Protein AF-A0A521Y495-F1 (afdb_monomer_lite)

Radius of gyration: 19.03 Å; chains: 1; bounding box: 45×28×55 Å

Foldseek 3Di:
DVVVVVVVVVVVVVLVVQQVPDDPVCSVVSVVVVVCCVVVVVVVVVVVLVVVCVPPNDVCSVPVVVVVVVVVVVVCCVPPPQNVCCVPPVDGPPPDDPPPPPPDD

Secondary structure (DSSP, 8-state):
-HHHHHHHHHHHHHHHHHHHSS-TTTHHHHHHHHHHHHHHHHHHHHHHHHHHHHHH-HHHHHHHHHHHHHHHHHHHHHH-HHHHHHHHHS--TT-----------

pLDDT: mean 84.23, std 14.25, range [42.56, 96.94]

Sequence (105 aa):
VVAGGAQASYMALSATFVQDMTPDTLRGRVMSLYVMLAAGHMAFVNLGMGALADVVGVRILLVVPGLLWTAVFLAGAFALGDLRELLRSGTFRTAAPAAAVPAQA

Structure (mmCIF, N/CA/C/O backbone):
data_AF-A0A521Y495-F1
#
_entry.id   AF-A0A521Y495-F1
#
loop_
_atom_site.group_PDB
_atom_site.id
_atom_site.type_symbol
_atom_site.label_atom_id
_atom_site.label_alt_id
_atom_site.label_comp_id
_atom_site.label_asym_id
_atom_site.label_entity_id
_atom_site.label_seq_id
_atom_site.pdbx_PDB_ins_code
_atom_site.Cartn_x
_atom_site.Cartn_y
_atom_site.Cartn_z
_atom_site.occupancy
_atom_site.B_iso_or_equiv
_atom_site.auth_seq_id
_atom_site.auth_comp_id
_atom_site.auth_asym_id
_atom_site.auth_atom_id
_atom_site.pdbx_PDB_model_num
ATOM 1 N N . VAL A 1 1 ? 5.376 13.697 -0.665 1.00 82.94 1 VAL A N 1
ATOM 2 C CA . VAL A 1 1 ? 4.297 13.955 0.322 1.00 82.94 1 VAL A CA 1
ATOM 3 C C . VAL A 1 1 ? 3.108 13.025 0.116 1.00 82.94 1 VAL A C 1
ATOM 5 O O . VAL A 1 1 ? 2.875 12.218 0.998 1.00 82.94 1 VAL A O 1
ATOM 8 N N . VAL A 1 2 ? 2.425 13.045 -1.039 1.00 87.62 2 VAL A N 1
ATOM 9 C CA . VAL A 1 2 ? 1.235 12.195 -1.296 1.00 87.62 2 VAL A CA 1
ATOM 10 C C . VAL A 1 2 ? 1.507 10.698 -1.097 1.00 87.62 2 VAL A C 1
ATOM 12 O O . VAL A 1 2 ? 0.800 10.051 -0.333 1.00 87.62 2 VAL A O 1
ATOM 15 N N . ALA A 1 3 ? 2.573 10.168 -1.708 1.00 85.69 3 ALA A N 1
ATOM 16 C CA . ALA A 1 3 ? 2.942 8.758 -1.561 1.00 85.69 3 ALA A CA 1
ATOM 17 C C . ALA A 1 3 ? 3.234 8.371 -0.098 1.00 85.69 3 ALA A C 1
ATOM 19 O O . ALA A 1 3 ? 2.748 7.352 0.376 1.00 85.69 3 ALA A O 1
ATOM 20 N N . GLY A 1 4 ? 3.974 9.213 0.632 1.00 89.75 4 GLY A N 1
ATOM 21 C CA . GLY A 1 4 ? 4.297 8.969 2.040 1.00 89.75 4 GLY A CA 1
ATOM 22 C C . GLY A 1 4 ? 3.075 9.046 2.957 1.00 89.75 4 GLY A C 1
ATOM 23 O O . GLY A 1 4 ? 2.905 8.185 3.809 1.00 89.75 4 GLY A O 1
ATOM 24 N N . GLY A 1 5 ? 2.192 10.028 2.747 1.00 93.06 5 GLY A N 1
ATOM 25 C CA . GLY A 1 5 ? 0.952 10.156 3.515 1.00 93.06 5 GLY A CA 1
ATOM 26 C C . GLY A 1 5 ? 0.036 8.949 3.326 1.00 93.06 5 GLY A C 1
ATOM 27 O O . GLY A 1 5 ? -0.380 8.338 4.304 1.00 93.06 5 GLY A O 1
ATOM 28 N N . ALA A 1 6 ? -0.197 8.544 2.074 1.00 89.25 6 ALA A N 1
ATOM 29 C CA . ALA A 1 6 ? -1.005 7.366 1.768 1.00 89.25 6 ALA A CA 1
ATOM 30 C C . ALA A 1 6 ? -0.411 6.082 2.372 1.00 89.25 6 ALA A C 1
ATOM 32 O O . ALA A 1 6 ? -1.133 5.271 2.950 1.00 89.25 6 ALA A O 1
ATOM 33 N N . GLN A 1 7 ? 0.909 5.915 2.276 1.00 91.38 7 GLN A N 1
ATOM 34 C CA . GLN A 1 7 ? 1.606 4.738 2.789 1.00 91.38 7 GLN A CA 1
ATOM 35 C C . GLN A 1 7 ? 1.577 4.675 4.324 1.00 91.38 7 GLN A C 1
ATOM 37 O O . GLN A 1 7 ? 1.304 3.611 4.880 1.00 91.38 7 GLN A O 1
ATOM 42 N N . ALA A 1 8 ? 1.758 5.808 5.008 1.00 94.12 8 ALA A N 1
ATOM 43 C CA . ALA A 1 8 ? 1.650 5.897 6.462 1.00 94.12 8 ALA A CA 1
ATOM 44 C C . ALA A 1 8 ? 0.227 5.591 6.953 1.00 94.12 8 ALA A C 1
ATOM 46 O O . ALA A 1 8 ? 0.054 4.800 7.881 1.00 94.12 8 ALA A O 1
ATOM 47 N N . SER A 1 9 ? -0.798 6.155 6.303 1.00 93.50 9 SER A N 1
ATOM 48 C CA . SER A 1 9 ? -2.199 5.860 6.622 1.00 93.50 9 SER A CA 1
ATOM 49 C C . SER A 1 9 ? -2.525 4.382 6.424 1.00 93.50 9 SER A C 1
ATOM 51 O O . SER A 1 9 ? -3.134 3.774 7.301 1.00 93.50 9 SER A O 1
ATOM 53 N N . TYR A 1 10 ? -2.079 3.783 5.316 1.00 91.44 10 TYR A N 1
ATOM 54 C CA . TYR A 1 10 ? -2.257 2.354 5.061 1.00 91.44 10 TYR A CA 1
ATOM 55 C C . TYR A 1 10 ? -1.606 1.494 6.148 1.00 91.44 10 TYR A C 1
ATOM 57 O O . TYR A 1 10 ? -2.248 0.581 6.667 1.00 91.44 10 TYR A O 1
ATOM 65 N N . MET A 1 11 ? -0.359 1.795 6.525 1.00 94.38 11 MET A N 1
ATOM 66 C CA . MET A 1 11 ? 0.335 1.059 7.585 1.00 94.38 11 MET A CA 1
ATOM 67 C C . MET A 1 11 ? -0.411 1.130 8.916 1.00 94.38 11 MET A C 1
ATOM 69 O O . MET A 1 11 ? -0.617 0.093 9.547 1.00 94.38 11 MET A O 1
ATOM 73 N N . ALA A 1 12 ? -0.810 2.334 9.333 1.00 95.06 12 ALA A N 1
ATOM 74 C CA . ALA A 1 12 ? -1.492 2.549 10.603 1.00 95.06 12 ALA A CA 1
ATOM 75 C C . ALA A 1 12 ? -2.844 1.826 10.638 1.00 95.06 12 ALA A C 1
ATOM 77 O O . ALA A 1 12 ? -3.080 1.018 11.530 1.00 95.06 12 ALA A O 1
ATOM 78 N N . LEU A 1 13 ? -3.689 2.044 9.624 1.00 94.50 13 LEU A N 1
ATOM 79 C CA . LEU A 1 13 ? -5.012 1.422 9.542 1.00 94.50 13 LEU A CA 1
ATOM 80 C C . LEU A 1 13 ? -4.927 -0.104 9.503 1.00 94.50 13 LEU A C 1
ATOM 82 O O . LEU A 1 13 ? -5.662 -0.770 10.224 1.00 94.50 13 LEU A O 1
ATOM 86 N N . SER A 1 14 ? -4.007 -0.661 8.712 1.00 93.50 14 SER A N 1
ATOM 87 C CA . SER A 1 14 ? -3.847 -2.116 8.600 1.00 93.50 14 SE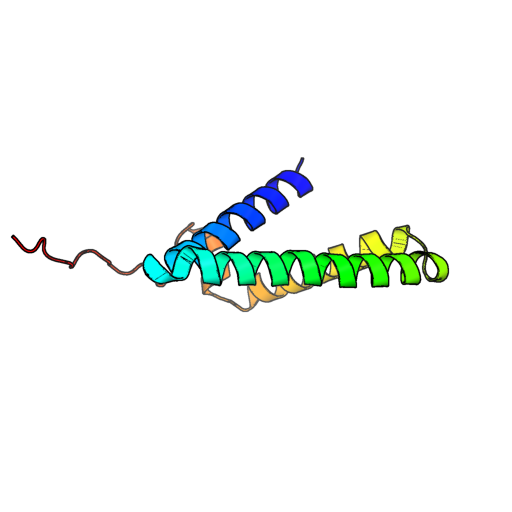R A CA 1
ATOM 88 C C . SER A 1 14 ? -3.419 -2.738 9.928 1.00 93.50 14 SER A C 1
ATOM 90 O O . SER A 1 14 ? -3.983 -3.744 10.351 1.00 93.50 14 SER A O 1
ATOM 92 N N . ALA A 1 15 ? -2.456 -2.122 10.620 1.00 94.06 15 ALA A N 1
ATOM 93 C CA . ALA A 1 15 ? -2.002 -2.609 11.917 1.00 94.06 15 ALA A CA 1
ATOM 94 C C . ALA A 1 15 ? -3.104 -2.507 12.981 1.00 94.06 15 ALA A C 1
ATOM 96 O O . ALA A 1 15 ? -3.327 -3.471 13.711 1.00 94.06 15 ALA A O 1
ATOM 97 N N . THR A 1 16 ? -3.818 -1.380 13.052 1.00 95.00 16 THR A N 1
ATOM 98 C CA . THR A 1 16 ? -4.920 -1.192 14.007 1.00 95.00 16 THR A CA 1
ATOM 99 C C . THR A 1 16 ? -6.060 -2.168 13.745 1.00 95.00 16 THR A C 1
ATOM 101 O O . THR A 1 16 ? -6.552 -2.776 14.685 1.00 95.00 16 THR A O 1
ATOM 104 N N . PHE A 1 17 ? -6.432 -2.389 12.485 1.00 94.81 17 PHE A N 1
ATOM 105 C CA . PHE A 1 17 ? -7.483 -3.339 12.123 1.00 94.81 17 PHE A CA 1
ATOM 106 C C . PHE A 1 17 ? -7.151 -4.770 12.564 1.00 94.81 17 PHE A C 1
ATOM 108 O O . PHE A 1 17 ? -7.978 -5.447 13.169 1.00 94.81 17 PHE A O 1
ATOM 115 N N . VAL A 1 18 ? -5.915 -5.220 12.328 1.00 94.94 18 VAL A N 1
ATOM 116 C CA . VAL A 1 18 ? -5.463 -6.543 12.787 1.00 94.94 18 VAL A CA 1
ATOM 117 C C . VAL A 1 18 ? -5.473 -6.628 14.315 1.00 94.94 18 VAL A C 1
ATOM 119 O O . VAL A 1 18 ? -5.880 -7.648 14.869 1.00 94.94 18 VAL A O 1
ATOM 122 N N . GLN A 1 19 ? -5.046 -5.571 15.008 1.00 94.81 19 GLN A N 1
ATOM 123 C CA . GLN A 1 19 ? -5.044 -5.528 16.473 1.00 94.81 19 GLN A CA 1
ATOM 124 C C . GLN A 1 19 ? -6.452 -5.550 17.071 1.00 94.81 19 GLN A C 1
ATOM 126 O O . GLN A 1 19 ? -6.637 -6.199 18.098 1.00 94.81 19 GLN A O 1
ATOM 131 N N . ASP A 1 20 ? -7.404 -4.870 16.434 1.00 95.81 20 ASP A N 1
ATOM 132 C CA . ASP A 1 20 ? -8.802 -4.768 16.862 1.00 95.81 20 ASP A CA 1
ATOM 133 C C . ASP A 1 20 ? -9.545 -6.101 16.697 1.00 95.81 20 ASP A C 1
ATOM 135 O O . ASP A 1 20 ? -10.268 -6.545 17.583 1.00 95.81 20 ASP A O 1
ATOM 139 N N . MET A 1 21 ? -9.275 -6.821 15.604 1.00 94.06 21 MET A N 1
ATOM 140 C CA . MET A 1 21 ? -9.845 -8.152 15.364 1.00 94.06 21 MET A CA 1
ATOM 141 C C . MET A 1 21 ? -9.199 -9.272 16.191 1.00 94.06 21 MET A C 1
ATOM 143 O O . MET A 1 21 ? -9.677 -10.409 16.164 1.00 94.06 21 MET A O 1
ATOM 147 N N . THR A 1 22 ? -8.104 -8.993 16.904 1.00 94.81 22 THR A N 1
ATOM 148 C CA . THR A 1 22 ? -7.342 -10.018 17.622 1.00 94.81 22 THR A CA 1
ATOM 149 C C . THR A 1 22 ? -7.583 -9.962 19.135 1.00 94.81 22 THR A C 1
ATOM 151 O O . THR A 1 22 ? -7.332 -8.925 19.752 1.00 94.81 22 THR A O 1
ATOM 154 N N . PRO A 1 23 ? -7.931 -11.094 19.779 1.00 92.25 23 PRO A N 1
ATOM 155 C CA . PRO A 1 23 ? -8.012 -11.188 21.235 1.00 92.25 23 PRO A CA 1
ATOM 156 C C . PRO A 1 23 ? -6.694 -10.827 21.934 1.00 92.25 23 PRO A C 1
ATOM 158 O O . PRO A 1 23 ? -5.614 -11.237 21.500 1.00 92.25 23 PRO A O 1
ATOM 161 N N . ASP A 1 24 ? -6.778 -10.139 23.073 1.00 91.12 24 ASP A N 1
ATOM 162 C CA . ASP A 1 24 ? -5.633 -9.632 23.844 1.00 91.12 24 ASP A CA 1
ATOM 163 C C . ASP A 1 24 ? -4.537 -10.668 24.115 1.00 91.12 24 ASP A C 1
ATOM 165 O O . ASP A 1 24 ? -3.349 -10.372 23.978 1.00 91.12 24 ASP A O 1
ATOM 169 N N . THR A 1 25 ? -4.924 -11.905 24.428 1.00 94.44 25 THR A N 1
ATOM 170 C CA . THR A 1 25 ? -4.001 -13.012 24.733 1.00 94.44 25 THR A CA 1
ATOM 171 C C . THR A 1 25 ? -3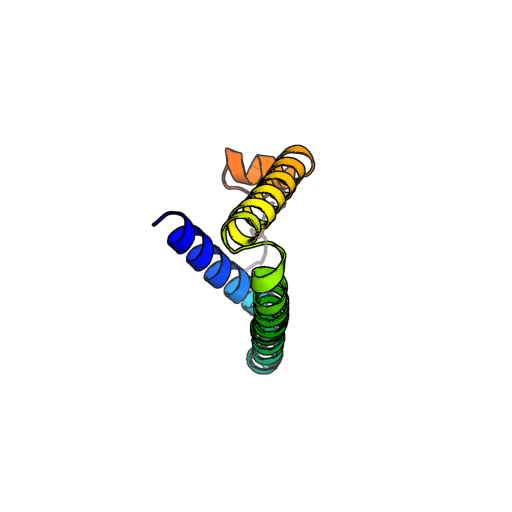.190 -13.483 23.526 1.00 94.44 25 THR A C 1
ATOM 173 O O . THR A 1 25 ? -2.114 -14.061 23.688 1.00 94.44 25 THR A O 1
ATOM 176 N N . LEU A 1 26 ? -3.678 -13.239 22.307 1.00 95.38 26 LEU A N 1
ATOM 177 C CA . LEU A 1 26 ? -3.050 -13.670 21.056 1.00 95.38 26 LEU A CA 1
ATOM 178 C C . LEU A 1 26 ? -2.440 -12.511 20.265 1.00 95.38 26 LEU A C 1
ATOM 180 O O . LEU A 1 26 ? -1.703 -12.767 19.309 1.00 95.38 26 LEU A O 1
ATOM 184 N N . ARG A 1 27 ? -2.679 -11.257 20.672 1.00 92.06 27 ARG A N 1
ATOM 185 C CA . ARG A 1 27 ? -2.271 -10.045 19.944 1.00 92.06 27 ARG A CA 1
ATOM 186 C C . ARG A 1 27 ? -0.800 -10.061 19.540 1.00 92.06 27 ARG A C 1
ATOM 188 O O . ARG A 1 27 ? -0.490 -9.823 18.379 1.00 92.06 27 ARG A O 1
ATOM 195 N N . GLY A 1 28 ? 0.104 -10.423 20.453 1.00 95.00 28 GLY A N 1
ATOM 196 C CA . GLY A 1 28 ? 1.540 -10.506 20.152 1.00 95.00 28 GLY A CA 1
ATOM 197 C C . GLY A 1 28 ? 1.892 -11.566 19.099 1.00 95.00 28 GLY A C 1
ATOM 198 O O . GLY A 1 28 ? 2.705 -11.315 18.212 1.00 95.00 28 GLY A O 1
ATOM 199 N N . ARG A 1 29 ? 1.241 -12.737 19.146 1.00 96.88 29 ARG A N 1
ATOM 200 C CA . ARG A 1 29 ? 1.481 -13.842 18.200 1.00 96.88 29 ARG A CA 1
ATOM 201 C C . ARG A 1 29 ? 0.936 -13.514 16.812 1.00 96.88 29 ARG A C 1
ATOM 203 O O . ARG A 1 29 ? 1.630 -13.720 15.822 1.00 96.88 29 ARG A O 1
ATOM 210 N N . VAL A 1 30 ? -0.276 -12.966 16.741 1.00 96.94 30 VAL A N 1
ATOM 211 C CA . VAL A 1 30 ? -0.897 -12.570 15.468 1.00 96.94 30 VAL A CA 1
ATOM 212 C C . VAL A 1 30 ? -0.150 -11.396 14.844 1.00 96.94 30 VAL A C 1
ATOM 214 O O . VAL A 1 30 ? 0.147 -11.437 13.654 1.00 96.94 30 VAL A O 1
ATOM 217 N N . MET A 1 31 ? 0.250 -10.397 15.637 1.00 96.88 31 MET A N 1
ATOM 218 C CA . MET A 1 31 ? 1.049 -9.278 15.129 1.00 96.88 31 MET A CA 1
ATOM 219 C C . MET A 1 31 ? 2.428 -9.720 14.634 1.00 96.88 31 MET A C 1
ATOM 221 O O . MET A 1 31 ? 2.907 -9.193 13.633 1.00 96.88 31 MET A O 1
ATOM 225 N N . SER A 1 32 ? 3.053 -10.713 15.274 1.00 95.56 32 SER A N 1
ATOM 226 C CA . SER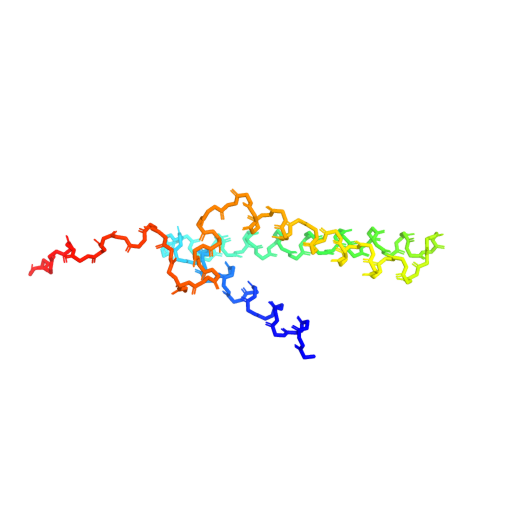 A 1 32 ? 4.305 -11.300 14.781 1.00 95.56 32 SER A CA 1
ATOM 227 C C . SER A 1 32 ? 4.124 -11.953 13.408 1.00 95.56 32 SER A C 1
ATOM 229 O O . SER A 1 32 ? 4.914 -11.684 12.505 1.00 95.56 32 SER A O 1
ATOM 231 N N . LEU A 1 33 ? 3.054 -12.733 13.211 1.00 96.00 33 LEU A N 1
ATOM 232 C CA . LEU A 1 33 ? 2.733 -13.318 11.905 1.00 96.00 33 LEU A CA 1
ATOM 233 C C . LEU A 1 33 ? 2.401 -12.248 10.860 1.00 96.00 33 LEU A C 1
ATOM 235 O O . LEU A 1 33 ? 2.865 -12.348 9.728 1.00 96.00 33 LEU A O 1
ATOM 239 N N . TYR A 1 34 ? 1.654 -11.211 11.240 1.00 94.94 34 TYR A N 1
ATOM 240 C CA . TYR A 1 34 ? 1.345 -10.074 10.373 1.00 94.94 34 TYR A CA 1
ATOM 241 C C . TYR A 1 34 ? 2.621 -9.385 9.876 1.00 94.94 34 TYR A C 1
ATOM 243 O O . TYR A 1 34 ? 2.794 -9.210 8.670 1.00 94.94 34 TYR A O 1
ATOM 251 N N . VAL A 1 35 ? 3.550 -9.052 10.779 1.00 93.94 35 VAL A N 1
ATOM 252 C CA . VAL A 1 35 ? 4.824 -8.417 10.409 1.00 93.94 35 VAL A CA 1
ATOM 253 C C . VAL A 1 35 ? 5.697 -9.368 9.596 1.00 93.94 35 VAL A C 1
ATOM 255 O O . VAL A 1 35 ? 6.280 -8.938 8.605 1.00 93.94 35 VAL A O 1
ATOM 258 N N . MET A 1 36 ? 5.765 -10.651 9.960 1.00 96.06 36 MET A N 1
ATOM 259 C CA . MET A 1 36 ? 6.517 -11.657 9.203 1.00 96.06 36 MET A CA 1
ATOM 260 C C . MET A 1 36 ? 6.007 -11.760 7.765 1.00 96.06 36 MET A C 1
ATOM 262 O O . MET A 1 36 ? 6.805 -11.767 6.831 1.00 96.06 36 MET A O 1
ATOM 266 N N . LEU A 1 37 ? 4.688 -11.800 7.577 1.00 94.50 37 LEU A N 1
ATOM 267 C CA . LEU A 1 37 ? 4.085 -11.888 6.254 1.00 94.50 37 LEU A CA 1
ATOM 268 C C . LEU A 1 37 ? 4.290 -10.590 5.467 1.00 94.50 37 LEU A C 1
ATOM 270 O O . LEU A 1 37 ? 4.665 -10.649 4.300 1.00 94.50 37 LEU A O 1
ATOM 274 N N . ALA A 1 38 ? 4.114 -9.428 6.101 1.00 92.06 38 ALA A N 1
ATOM 275 C CA . ALA A 1 38 ? 4.319 -8.129 5.467 1.00 92.06 38 ALA A CA 1
ATOM 276 C C . ALA A 1 38 ? 5.781 -7.918 5.036 1.00 92.06 38 ALA A C 1
ATOM 278 O O . ALA A 1 38 ? 6.042 -7.601 3.876 1.00 92.06 38 ALA A O 1
ATOM 279 N N . ALA A 1 39 ? 6.737 -8.132 5.943 1.00 91.38 39 ALA A N 1
ATOM 280 C CA . ALA A 1 39 ? 8.163 -7.977 5.666 1.00 91.38 39 ALA A CA 1
ATOM 281 C C . ALA A 1 39 ? 8.680 -9.055 4.705 1.00 91.38 39 ALA A C 1
ATOM 283 O O . ALA A 1 39 ? 9.439 -8.749 3.786 1.00 91.38 39 ALA A O 1
ATOM 284 N N . GLY A 1 40 ? 8.233 -10.303 4.875 1.00 92.44 40 GLY A N 1
ATOM 285 C CA . GLY A 1 40 ? 8.577 -11.411 3.988 1.00 92.44 40 GLY A CA 1
ATOM 286 C C . GLY A 1 40 ? 8.107 -11.149 2.563 1.00 92.44 40 GLY A C 1
ATOM 287 O O . GLY A 1 40 ? 8.909 -11.189 1.633 1.00 92.44 40 GLY A O 1
ATOM 288 N N . HIS A 1 41 ? 6.835 -10.784 2.391 1.00 94.12 41 HIS A N 1
ATOM 289 C CA . HIS A 1 41 ? 6.281 -10.382 1.099 1.00 94.12 41 HIS A CA 1
ATOM 290 C C . HIS A 1 41 ? 7.090 -9.246 0.457 1.00 94.12 41 HIS A C 1
ATOM 292 O O . HIS A 1 41 ? 7.473 -9.362 -0.708 1.00 94.12 41 HIS A O 1
ATOM 298 N N . MET A 1 42 ? 7.409 -8.186 1.209 1.00 92.44 42 MET A N 1
ATOM 299 C CA . MET A 1 42 ? 8.232 -7.089 0.690 1.00 92.44 42 MET A CA 1
ATOM 300 C C . MET A 1 42 ? 9.605 -7.568 0.215 1.00 92.44 42 MET A C 1
ATOM 302 O O . MET A 1 42 ? 10.049 -7.141 -0.846 1.00 92.44 42 MET A O 1
ATOM 306 N N . ALA A 1 43 ? 10.272 -8.457 0.956 1.00 93.81 43 ALA A N 1
ATOM 307 C CA . ALA A 1 43 ? 11.576 -8.988 0.564 1.00 93.81 43 ALA A CA 1
ATOM 308 C C . ALA A 1 43 ? 11.506 -9.754 -0.767 1.00 93.81 43 ALA A C 1
ATOM 310 O O . ALA A 1 43 ? 12.311 -9.497 -1.663 1.00 93.81 43 ALA A O 1
ATOM 311 N N . PHE A 1 44 ? 10.514 -10.636 -0.931 1.00 94.94 44 PHE A N 1
ATOM 312 C CA . PHE A 1 44 ? 10.317 -11.381 -2.178 1.00 94.94 44 PHE A CA 1
ATOM 313 C C . PHE A 1 44 ? 10.016 -10.461 -3.364 1.00 94.94 44 PHE A C 1
ATOM 315 O O . PHE A 1 44 ? 10.609 -10.622 -4.431 1.00 94.94 44 PHE A O 1
ATOM 322 N N . VAL A 1 45 ? 9.133 -9.475 -3.183 1.00 92.31 45 VAL A N 1
ATOM 323 C CA . VAL A 1 45 ? 8.783 -8.532 -4.255 1.00 92.31 45 VAL A CA 1
ATOM 324 C C . VAL A 1 45 ? 9.960 -7.635 -4.601 1.00 92.31 45 VAL A C 1
ATOM 326 O O . VAL A 1 45 ? 10.245 -7.461 -5.780 1.00 92.31 45 VAL A O 1
ATOM 329 N N . ASN A 1 46 ? 10.689 -7.113 -3.614 1.00 91.19 46 ASN A N 1
ATOM 330 C CA . ASN A 1 46 ? 11.871 -6.292 -3.870 1.00 91.19 46 ASN A CA 1
ATOM 331 C C . ASN A 1 46 ? 12.954 -7.076 -4.615 1.00 91.19 46 ASN A C 1
ATOM 333 O O . ASN A 1 46 ? 13.565 -6.531 -5.529 1.00 91.19 46 ASN A O 1
ATOM 337 N N . LEU A 1 47 ? 13.158 -8.354 -4.281 1.00 93.31 47 LEU A N 1
ATOM 338 C CA . LEU A 1 47 ? 14.090 -9.216 -5.006 1.00 93.31 47 LEU A CA 1
ATOM 339 C C . LEU A 1 47 ? 13.642 -9.446 -6.456 1.00 93.31 47 LEU A C 1
ATOM 341 O O . LEU A 1 47 ? 14.434 -9.264 -7.378 1.00 93.31 47 LEU A O 1
ATOM 345 N N . GLY A 1 48 ? 12.372 -9.803 -6.667 1.00 91.06 48 GLY A N 1
ATOM 346 C CA . GLY A 1 48 ? 11.818 -10.006 -8.008 1.00 91.06 48 GLY A CA 1
ATOM 347 C C . GLY A 1 48 ? 11.869 -8.736 -8.858 1.00 91.06 48 GLY A C 1
ATOM 348 O O . GLY A 1 48 ? 12.259 -8.783 -10.021 1.00 91.06 48 GLY A O 1
ATOM 349 N N . MET A 1 49 ? 11.548 -7.587 -8.263 1.00 88.56 49 MET A N 1
ATOM 350 C CA . MET A 1 49 ? 11.638 -6.282 -8.918 1.00 88.56 49 MET A CA 1
ATOM 351 C C . MET A 1 49 ? 13.086 -5.884 -9.199 1.00 88.56 49 MET A C 1
ATOM 353 O O . MET A 1 49 ? 13.348 -5.320 -10.254 1.00 88.56 49 MET A O 1
ATOM 357 N N . GLY A 1 50 ? 14.033 -6.217 -8.319 1.00 89.56 50 GLY A N 1
ATOM 358 C CA . GLY A 1 50 ? 15.462 -6.040 -8.575 1.00 89.56 50 GLY A CA 1
ATOM 359 C C . GLY A 1 50 ? 15.916 -6.821 -9.808 1.00 89.56 50 GLY A C 1
ATOM 360 O O . GLY A 1 50 ? 16.476 -6.236 -10.725 1.00 89.56 50 GLY A O 1
ATOM 361 N N . ALA A 1 51 ? 15.574 -8.110 -9.885 1.00 90.00 51 ALA A N 1
ATOM 362 C CA . ALA A 1 51 ? 15.894 -8.944 -11.045 1.00 90.00 51 ALA A CA 1
ATOM 363 C C . ALA A 1 51 ? 15.210 -8.462 -12.341 1.00 90.00 51 ALA A C 1
ATOM 365 O O . ALA A 1 51 ? 15.798 -8.501 -13.419 1.00 90.00 51 ALA A O 1
ATOM 366 N N . LEU A 1 52 ? 13.964 -7.986 -12.252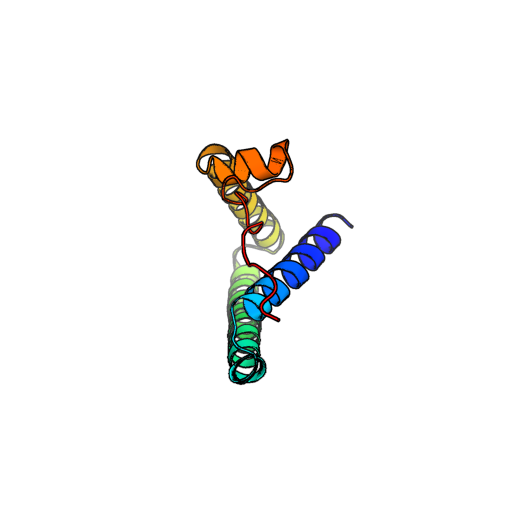 1.00 89.56 52 LEU A N 1
ATOM 367 C CA . LEU A 1 52 ? 13.222 -7.447 -13.397 1.00 89.56 52 LEU A CA 1
ATOM 368 C C . LEU A 1 52 ? 13.736 -6.075 -13.854 1.00 89.56 52 LEU A C 1
ATOM 370 O O . LEU A 1 52 ? 13.573 -5.730 -15.028 1.00 89.56 52 LEU A O 1
ATOM 374 N N . ALA A 1 53 ? 14.349 -5.292 -12.963 1.00 91.12 53 ALA A N 1
ATOM 375 C CA . ALA A 1 53 ? 14.862 -3.964 -13.283 1.00 91.12 53 ALA A CA 1
ATOM 376 C C . ALA A 1 53 ? 15.975 -4.019 -14.335 1.00 91.12 53 ALA A C 1
ATOM 378 O O . ALA A 1 53 ? 16.019 -3.142 -15.199 1.00 91.12 53 ALA A O 1
ATOM 379 N N . ASP A 1 54 ? 16.802 -5.065 -14.304 1.00 86.94 54 ASP A N 1
ATOM 380 C CA . ASP A 1 54 ? 17.910 -5.259 -15.245 1.00 86.94 54 ASP A CA 1
ATOM 381 C C . ASP A 1 54 ? 17.426 -5.566 -16.672 1.00 86.94 54 ASP A C 1
ATOM 383 O O . ASP A 1 54 ? 18.110 -5.253 -17.644 1.00 86.94 54 ASP A O 1
ATOM 387 N N . VAL A 1 55 ? 16.227 -6.142 -16.814 1.00 91.00 55 VAL A N 1
ATOM 388 C CA . VAL A 1 55 ? 15.663 -6.553 -18.113 1.00 91.00 55 VAL A CA 1
ATOM 389 C C . VAL A 1 55 ? 14.724 -5.494 -18.689 1.00 91.00 55 VAL A C 1
ATOM 391 O O . VAL A 1 55 ? 14.766 -5.199 -19.881 1.00 91.00 55 VAL A O 1
ATOM 394 N N . VAL A 1 56 ? 13.847 -4.934 -17.854 1.00 87.50 56 VAL A N 1
ATOM 395 C CA . VAL A 1 56 ? 12.734 -4.072 -18.292 1.00 87.50 56 VAL A CA 1
ATOM 396 C C . VAL A 1 56 ? 13.027 -2.588 -18.030 1.00 87.50 56 VAL A C 1
ATOM 398 O O . VAL A 1 56 ? 12.388 -1.704 -18.598 1.00 87.50 56 VAL A O 1
ATOM 401 N N . GLY A 1 57 ? 14.029 -2.283 -17.206 1.00 86.44 57 GLY A N 1
ATOM 402 C CA . GLY A 1 57 ? 14.413 -0.921 -16.859 1.00 86.44 57 GLY A CA 1
ATOM 403 C C . GLY A 1 57 ? 13.519 -0.285 -15.789 1.00 86.44 57 GLY A C 1
ATOM 404 O O . GLY A 1 57 ? 12.296 -0.441 -15.747 1.00 86.44 57 GLY A O 1
ATOM 405 N N . VAL A 1 58 ? 14.142 0.520 -14.927 1.00 86.19 58 VAL A N 1
ATOM 406 C CA . VAL A 1 58 ? 13.533 1.093 -13.709 1.00 86.19 58 VAL A CA 1
ATOM 407 C C . VAL A 1 58 ? 12.255 1.899 -13.978 1.00 86.19 58 VAL A C 1
ATOM 409 O O . VAL A 1 58 ? 11.311 1.859 -13.192 1.00 86.19 58 VAL A O 1
ATOM 412 N N . ARG A 1 59 ? 12.182 2.631 -15.098 1.00 87.06 59 ARG A N 1
ATOM 413 C CA . ARG A 1 59 ? 11.034 3.504 -15.400 1.00 87.06 59 ARG A CA 1
ATOM 414 C C . ARG A 1 59 ? 9.734 2.716 -15.578 1.00 87.06 59 ARG A C 1
ATOM 416 O O . ARG A 1 59 ? 8.692 3.159 -15.099 1.00 87.06 59 ARG A O 1
ATOM 423 N N . ILE A 1 60 ? 9.793 1.556 -16.231 1.00 87.12 60 ILE A N 1
ATOM 424 C CA . ILE A 1 60 ? 8.615 0.706 -16.449 1.00 87.12 60 ILE A CA 1
ATOM 425 C C . ILE A 1 60 ? 8.156 0.099 -15.118 1.00 87.12 60 ILE A C 1
ATOM 427 O O . ILE A 1 60 ? 6.961 0.104 -14.823 1.00 87.12 60 ILE A O 1
ATOM 431 N N . LEU A 1 61 ? 9.103 -0.316 -14.272 1.00 87.19 61 LEU A N 1
ATOM 432 C CA . LEU A 1 61 ? 8.830 -0.879 -12.948 1.00 87.19 61 LEU A CA 1
ATOM 433 C C . LEU A 1 61 ? 8.181 0.111 -11.971 1.00 87.19 61 LEU A C 1
ATOM 435 O O . LEU A 1 61 ? 7.529 -0.319 -11.027 1.00 87.19 61 LEU A O 1
ATOM 439 N N . LEU A 1 62 ? 8.327 1.419 -12.184 1.00 85.81 62 LEU A N 1
ATOM 440 C CA . LEU A 1 62 ? 7.642 2.433 -11.377 1.00 85.81 62 LEU A CA 1
ATOM 441 C C . LEU A 1 62 ? 6.239 2.748 -11.908 1.00 85.81 62 LEU A C 1
ATOM 443 O O . LEU A 1 62 ? 5.297 2.899 -11.131 1.00 85.81 62 LEU A O 1
ATOM 447 N N . VAL A 1 63 ? 6.091 2.853 -13.229 1.00 89.31 63 VAL A N 1
ATOM 448 C CA . VAL A 1 63 ? 4.834 3.290 -13.853 1.00 89.31 63 VAL A CA 1
ATOM 449 C C . VAL A 1 63 ? 3.792 2.173 -13.865 1.00 89.31 63 VAL A C 1
ATOM 451 O O . VAL A 1 63 ? 2.635 2.419 -13.524 1.00 89.31 63 VAL A O 1
ATOM 454 N N . VAL A 1 64 ? 4.181 0.946 -14.225 1.00 90.94 64 VAL A N 1
ATOM 455 C CA . VAL A 1 64 ? 3.228 -0.159 -14.421 1.00 90.94 64 VAL A CA 1
ATOM 456 C C . VAL A 1 64 ? 2.522 -0.561 -13.120 1.00 90.94 64 VAL A C 1
ATOM 458 O O . VAL A 1 64 ? 1.291 -0.577 -13.123 1.00 90.94 64 VAL A O 1
ATOM 461 N N . PRO A 1 65 ? 3.213 -0.815 -11.989 1.00 89.00 65 PRO A N 1
ATOM 462 C CA . PRO A 1 65 ? 2.534 -1.164 -10.740 1.00 89.00 65 PRO A CA 1
ATOM 463 C C . PRO A 1 65 ? 1.660 -0.025 -10.206 1.00 89.00 65 PRO A C 1
ATOM 465 O O . PRO A 1 65 ? 0.574 -0.277 -9.690 1.00 89.00 65 PRO A O 1
ATOM 468 N N . GLY A 1 66 ? 2.093 1.231 -10.374 1.00 88.06 66 GLY A N 1
ATOM 469 C CA . GLY A 1 66 ? 1.310 2.405 -9.982 1.00 88.06 66 GLY A CA 1
ATOM 470 C C . GLY A 1 66 ? 0.006 2.539 -10.774 1.00 88.06 66 GLY A C 1
ATOM 471 O O . GLY A 1 66 ? -1.059 2.771 -10.194 1.00 88.06 66 GLY A O 1
ATOM 472 N N . LEU A 1 67 ? 0.066 2.339 -12.094 1.00 93.62 67 LEU A N 1
ATOM 473 C CA . LEU A 1 67 ? -1.118 2.313 -12.956 1.00 93.62 67 LEU A CA 1
ATOM 474 C C . LEU A 1 67 ? -2.026 1.12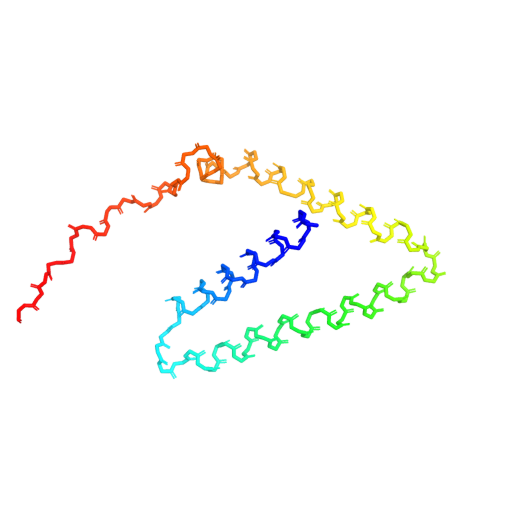8 -12.635 1.00 93.62 67 LEU A C 1
ATOM 476 O O . LEU A 1 67 ? -3.238 1.306 -12.536 1.00 93.62 67 LEU A O 1
ATOM 480 N N . LEU A 1 68 ? -1.451 -0.057 -12.427 1.00 93.69 68 LEU A N 1
ATOM 481 C CA . LEU A 1 68 ? -2.198 -1.260 -12.076 1.00 93.69 68 LEU A CA 1
ATOM 482 C C . LEU A 1 68 ? -2.955 -1.073 -10.759 1.00 93.69 68 LEU A C 1
ATOM 484 O O . LEU A 1 68 ? -4.153 -1.337 -10.703 1.00 93.69 68 LEU A O 1
ATOM 488 N N . TRP A 1 69 ? -2.297 -0.541 -9.726 1.00 90.69 69 TRP A N 1
ATOM 489 C CA . TRP A 1 69 ? -2.947 -0.241 -8.451 1.00 90.69 69 TRP A CA 1
ATOM 490 C C . TRP A 1 69 ? -4.066 0.792 -8.603 1.00 90.69 69 TRP A C 1
ATOM 492 O O . TRP A 1 69 ? -5.151 0.624 -8.053 1.00 90.69 69 TRP A O 1
ATOM 502 N N . THR A 1 70 ? -3.833 1.834 -9.403 1.00 90.75 70 THR A N 1
ATOM 503 C CA . THR A 1 70 ? -4.844 2.862 -9.678 1.00 90.75 70 THR A CA 1
ATOM 504 C C . THR A 1 70 ? -6.057 2.265 -10.392 1.00 90.75 70 THR A C 1
ATOM 506 O O . THR A 1 70 ? -7.189 2.549 -10.010 1.00 90.75 70 THR A O 1
ATOM 509 N N . ALA A 1 71 ? -5.849 1.394 -11.381 1.00 94.19 71 ALA A N 1
ATOM 510 C CA . ALA A 1 71 ? -6.925 0.710 -12.091 1.00 94.19 71 ALA A CA 1
ATOM 511 C C . ALA A 1 71 ? -7.738 -0.206 -11.163 1.00 94.19 71 ALA A C 1
ATOM 513 O O . ALA A 1 71 ? -8.967 -0.155 -11.186 1.00 94.19 71 ALA A O 1
ATOM 514 N N . VAL A 1 72 ? -7.070 -0.990 -10.308 1.00 91.94 72 VAL A N 1
ATOM 515 C CA . VAL A 1 72 ? -7.729 -1.843 -9.303 1.00 91.94 72 VAL A CA 1
ATOM 516 C C . VAL A 1 72 ? -8.542 -1.000 -8.323 1.00 91.94 72 VAL A C 1
ATOM 518 O O . VAL A 1 72 ? -9.697 -1.322 -8.051 1.00 91.94 72 VAL A O 1
ATOM 521 N N . PHE A 1 73 ? -7.978 0.104 -7.829 1.00 87.00 73 PHE A N 1
ATOM 522 C CA . PHE A 1 73 ? -8.670 0.997 -6.905 1.00 87.00 73 PHE A CA 1
ATOM 523 C C . PHE A 1 73 ? -9.900 1.644 -7.547 1.00 87.00 73 PHE A C 1
ATOM 525 O O . PHE A 1 73 ? -10.971 1.655 -6.946 1.00 87.00 73 PHE A O 1
ATOM 532 N N . LEU A 1 74 ? -9.775 2.137 -8.783 1.00 89.62 74 LEU A N 1
ATOM 533 C CA . LEU A 1 74 ? -10.898 2.702 -9.530 1.00 89.62 74 LEU A CA 1
ATOM 534 C C . LEU A 1 74 ? -11.983 1.648 -9.766 1.00 89.62 74 LEU A C 1
ATOM 536 O O . LEU A 1 74 ? -13.146 1.903 -9.467 1.00 89.62 74 LEU A O 1
ATOM 540 N N . ALA A 1 75 ? -11.613 0.451 -10.227 1.00 91.44 75 ALA A N 1
ATOM 541 C CA . ALA A 1 75 ? -12.552 -0.651 -10.416 1.00 91.44 75 ALA A CA 1
ATOM 542 C C . ALA A 1 75 ? -13.285 -1.000 -9.111 1.00 91.44 75 ALA A C 1
ATOM 544 O O . ALA A 1 75 ? -14.510 -1.114 -9.107 1.00 91.44 75 ALA A O 1
ATOM 545 N N . GLY A 1 76 ? -12.561 -1.084 -7.991 1.00 86.62 76 GLY A N 1
ATOM 546 C CA . GLY A 1 76 ? -13.140 -1.287 -6.664 1.00 86.62 76 GLY A CA 1
ATOM 547 C C . GLY A 1 76 ? -14.091 -0.162 -6.257 1.00 86.62 76 GLY A C 1
ATOM 548 O O . GLY A 1 76 ? -15.184 -0.436 -5.772 1.00 86.62 76 GLY A O 1
ATOM 549 N N . ALA A 1 77 ? -13.728 1.097 -6.504 1.00 84.19 77 ALA A N 1
ATOM 550 C CA . ALA A 1 77 ? -14.568 2.253 -6.190 1.00 84.19 77 ALA A CA 1
ATOM 551 C C . ALA A 1 77 ? -15.881 2.278 -6.993 1.00 84.19 77 ALA A C 1
ATOM 553 O O . ALA A 1 77 ? -16.889 2.793 -6.505 1.00 84.19 77 ALA A O 1
ATOM 554 N N . PHE A 1 78 ? -15.893 1.715 -8.205 1.00 82.94 78 PHE A N 1
ATOM 555 C CA . PHE A 1 78 ? -17.110 1.572 -9.008 1.00 82.94 78 PHE A CA 1
ATOM 556 C C . PHE A 1 78 ? -17.927 0.323 -8.650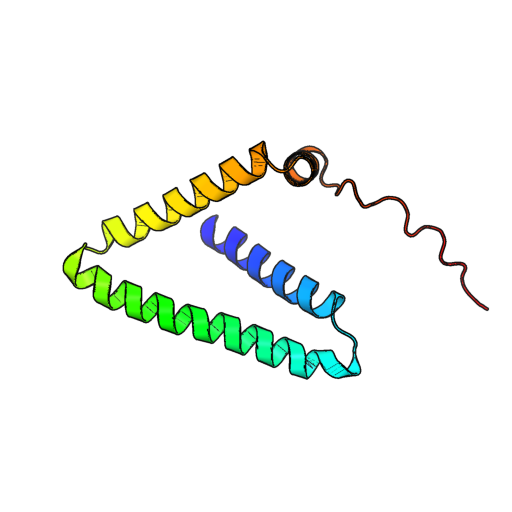 1.00 82.94 78 PHE A C 1
ATOM 558 O O . PHE A 1 78 ? -19.156 0.388 -8.676 1.00 82.94 78 PHE A O 1
ATOM 565 N N . ALA A 1 79 ? -17.272 -0.792 -8.317 1.00 83.62 79 ALA A N 1
ATOM 566 C CA . ALA A 1 79 ? -17.925 -2.079 -8.069 1.00 83.62 79 ALA A CA 1
ATOM 567 C C . ALA A 1 79 ? -18.440 -2.248 -6.629 1.00 83.62 79 ALA A C 1
ATOM 569 O O . ALA A 1 79 ? -19.467 -2.890 -6.414 1.00 83.62 79 ALA A O 1
ATOM 570 N N . LEU A 1 80 ? -17.754 -1.675 -5.637 1.00 79.50 80 LEU A N 1
ATOM 571 C CA . LEU A 1 80 ? -18.098 -1.809 -4.222 1.00 79.50 80 LEU A CA 1
ATOM 572 C C . LEU A 1 80 ? -18.892 -0.584 -3.762 1.00 79.50 80 LEU A C 1
ATOM 574 O O . LEU A 1 80 ? -18.336 0.486 -3.505 1.00 79.50 80 LEU A O 1
ATOM 578 N N . GLY A 1 81 ? -20.210 -0.752 -3.630 1.00 73.06 81 GLY A N 1
ATOM 579 C CA . GLY A 1 81 ? -21.113 0.303 -3.159 1.00 73.06 81 GLY A CA 1
ATOM 580 C C . GLY A 1 81 ? -20.714 0.885 -1.798 1.00 73.06 81 GLY A C 1
ATOM 581 O O . GLY A 1 81 ? -20.847 2.090 -1.598 1.00 73.06 81 GLY A O 1
ATOM 582 N N . ASP A 1 82 ? -20.151 0.059 -0.913 1.00 70.56 82 ASP A N 1
ATOM 583 C CA . ASP A 1 82 ? -19.681 0.474 0.414 1.00 70.56 82 ASP A CA 1
ATOM 584 C C . ASP A 1 82 ? -18.435 1.361 0.347 1.00 70.56 82 ASP A C 1
ATOM 586 O O . ASP A 1 82 ? -18.334 2.333 1.091 1.00 70.56 82 ASP A O 1
ATOM 590 N N . LEU A 1 83 ? -17.510 1.085 -0.580 1.00 67.75 83 LEU A N 1
ATOM 591 C CA . LEU A 1 83 ? -16.332 1.928 -0.797 1.00 67.75 83 LEU A CA 1
ATOM 592 C C . LEU A 1 83 ? -16.744 3.282 -1.378 1.00 67.75 83 LEU A C 1
ATOM 594 O O . LEU A 1 83 ? -16.236 4.323 -0.968 1.00 67.75 83 LEU A O 1
ATOM 598 N N . ARG A 1 84 ? -17.708 3.283 -2.303 1.00 70.69 84 ARG A N 1
ATOM 599 C CA . ARG A 1 84 ? -18.271 4.514 -2.865 1.00 70.69 84 ARG A CA 1
ATOM 600 C C . ARG A 1 84 ? -18.968 5.365 -1.806 1.00 70.69 84 ARG A C 1
ATOM 602 O O . ARG A 1 84 ? -18.894 6.591 -1.882 1.00 70.69 84 ARG A O 1
ATOM 609 N N . GLU A 1 85 ? -19.661 4.733 -0.864 1.00 73.19 85 GLU A N 1
ATOM 610 C CA . GLU A 1 85 ? -20.309 5.429 0.244 1.00 73.19 85 GLU A CA 1
ATOM 611 C C . GLU A 1 85 ? -19.277 5.980 1.222 1.00 73.19 85 GLU A C 1
ATOM 613 O O . GLU A 1 85 ? -19.265 7.184 1.445 1.00 73.19 85 GLU A O 1
ATOM 618 N N . LEU A 1 86 ? -18.312 5.166 1.657 1.00 76.38 86 LEU A N 1
ATOM 619 C CA . LEU A 1 86 ? -17.196 5.610 2.493 1.00 76.38 86 LEU A CA 1
ATOM 620 C C . LEU A 1 86 ? -16.474 6.831 1.897 1.00 76.38 86 LEU A C 1
ATOM 622 O O . LEU A 1 86 ? -16.205 7.798 2.602 1.00 76.38 86 LEU A O 1
ATOM 626 N N . LEU A 1 87 ? -16.194 6.816 0.590 1.00 76.56 87 LEU A N 1
ATOM 627 C CA . LEU A 1 87 ? -15.520 7.919 -0.102 1.00 76.56 87 LEU A CA 1
ATOM 628 C C . LEU A 1 87 ? -16.366 9.200 -0.191 1.00 76.56 87 LEU A C 1
ATOM 630 O O . LEU A 1 87 ? -15.803 10.279 -0.362 1.00 76.56 87 LEU A O 1
ATOM 634 N N . ARG A 1 88 ? -17.700 9.103 -0.116 1.00 76.75 88 ARG A N 1
ATOM 635 C CA . ARG A 1 88 ? -18.620 10.249 -0.228 1.00 76.75 88 ARG A CA 1
ATOM 636 C C . ARG A 1 88 ? -19.105 10.775 1.119 1.00 76.75 88 ARG A C 1
ATOM 638 O O . ARG A 1 88 ? -19.193 11.987 1.279 1.00 76.75 88 ARG A O 1
ATOM 645 N N . SER A 1 89 ? -19.467 9.890 2.043 1.00 75.25 89 SER A N 1
ATOM 646 C CA . SER A 1 89 ? -20.076 10.221 3.336 1.00 75.25 89 SER A CA 1
ATOM 647 C C . SER A 1 89 ? -19.135 10.019 4.522 1.00 75.25 89 SER A C 1
ATOM 649 O O . SER A 1 89 ? -19.454 10.467 5.619 1.00 75.25 89 SER A O 1
ATOM 651 N N . GLY A 1 90 ? -17.989 9.352 4.335 1.00 70.62 90 GLY A N 1
ATOM 652 C CA . GLY A 1 90 ? -17.076 9.004 5.428 1.00 70.62 90 GLY A CA 1
ATOM 653 C C . GLY A 1 90 ? -17.605 7.905 6.355 1.00 70.62 90 GLY A C 1
ATOM 654 O O . GLY A 1 90 ? -17.008 7.655 7.398 1.00 70.62 90 GLY A O 1
ATOM 655 N N . THR A 1 91 ? -18.711 7.243 5.999 1.00 71.19 91 THR A N 1
ATOM 656 C CA . THR A 1 91 ? -19.378 6.235 6.833 1.00 71.19 91 THR A CA 1
ATOM 657 C C . THR A 1 91 ? -19.464 4.897 6.109 1.00 71.19 91 THR A C 1
ATOM 659 O O . THR A 1 91 ? -19.799 4.837 4.928 1.00 71.19 91 THR A O 1
ATOM 662 N N . PHE A 1 92 ? -19.193 3.800 6.818 1.00 66.06 92 PHE A N 1
ATOM 663 C CA . PHE A 1 92 ? -19.498 2.460 6.318 1.00 66.06 92 PHE A CA 1
ATOM 664 C C . PHE A 1 92 ? -21.003 2.199 6.453 1.00 66.06 92 PHE A C 1
ATOM 666 O O . PHE A 1 92 ? -21.568 2.467 7.513 1.00 66.06 92 PHE A O 1
ATOM 673 N N . ARG A 1 93 ? -21.648 1.622 5.429 1.00 61.12 93 ARG A N 1
ATOM 674 C CA . ARG A 1 93 ? -23.072 1.222 5.489 1.00 61.12 93 ARG A CA 1
ATOM 675 C C . ARG A 1 93 ? -23.394 0.299 6.663 1.00 61.12 93 ARG A C 1
ATOM 677 O O . ARG A 1 93 ? -24.503 0.316 7.182 1.00 61.12 93 ARG A O 1
ATOM 684 N N . THR A 1 94 ? -22.415 -0.490 7.092 1.00 59.62 94 THR A N 1
ATOM 685 C CA . THR A 1 94 ? -22.539 -1.447 8.196 1.00 59.62 94 THR A CA 1
ATOM 686 C C . THR A 1 94 ? -22.451 -0.797 9.581 1.00 59.62 94 THR A C 1
ATOM 688 O O . THR A 1 94 ? -22.659 -1.481 10.578 1.00 59.62 94 THR A O 1
ATOM 691 N N . ALA A 1 95 ? -22.183 0.511 9.681 1.00 55.25 95 ALA A N 1
ATOM 692 C CA . ALA A 1 95 ? -22.237 1.255 10.939 1.00 55.25 95 ALA A CA 1
ATOM 693 C C . ALA A 1 95 ? -23.698 1.570 11.334 1.00 55.25 95 ALA A C 1
ATOM 695 O O . ALA A 1 95 ? -24.100 2.725 11.441 1.00 55.25 95 ALA A O 1
ATOM 696 N N . ALA A 1 96 ? -24.503 0.530 11.542 1.00 43.28 96 ALA A N 1
ATOM 697 C CA . ALA A 1 96 ? -25.803 0.586 12.206 1.00 43.28 96 ALA A CA 1
ATOM 698 C C . ALA A 1 96 ? -25.722 -0.258 13.495 1.00 43.28 96 ALA A C 1
ATOM 700 O O . ALA A 1 96 ? -25.039 -1.277 13.532 1.00 43.28 96 ALA A O 1
ATOM 701 N N . PRO A 1 97 ? -26.375 0.174 14.578 1.00 49.53 97 PRO A N 1
ATOM 702 C CA . PRO A 1 97 ? -25.779 0.835 15.731 1.00 49.53 97 PRO A CA 1
ATOM 703 C C . PRO A 1 97 ? -25.188 -0.139 16.763 1.00 49.53 97 PRO A C 1
ATOM 705 O O . PRO A 1 97 ? -25.905 -0.953 17.340 1.00 49.53 97 PRO A O 1
ATOM 708 N N . ALA A 1 98 ? -23.931 0.084 17.158 1.00 51.31 98 ALA A N 1
ATOM 709 C CA . ALA A 1 98 ? -23.374 -0.386 18.433 1.00 51.31 98 ALA A CA 1
ATOM 710 C C . ALA A 1 98 ? -23.929 0.413 19.642 1.00 51.31 98 ALA A C 1
ATOM 712 O O . ALA A 1 98 ? -23.217 0.687 20.602 1.00 51.31 98 ALA A O 1
ATOM 713 N N . ALA A 1 99 ? -25.201 0.825 19.593 1.00 52.22 99 ALA A N 1
ATOM 714 C CA . ALA A 1 99 ? -25.884 1.602 20.633 1.00 52.22 99 ALA A CA 1
ATOM 715 C C . ALA A 1 99 ? -26.818 0.730 21.496 1.00 52.22 99 ALA A C 1
ATOM 717 O O . ALA A 1 99 ? -27.837 1.206 21.987 1.00 52.22 99 ALA A O 1
ATOM 718 N N . ALA A 1 100 ? -26.496 -0.557 21.662 1.00 47.28 100 ALA A N 1
ATOM 719 C CA . ALA A 1 100 ? -27.290 -1.483 22.471 1.00 47.28 100 ALA A CA 1
ATOM 720 C C . ALA A 1 100 ? -26.437 -2.523 23.220 1.00 47.28 100 ALA A C 1
ATOM 722 O O . ALA A 1 100 ? -26.855 -3.667 23.374 1.00 47.28 100 ALA A O 1
ATOM 723 N N . VAL A 1 101 ? -25.251 -2.144 23.710 1.00 58.00 101 VAL A N 1
ATOM 724 C CA . VAL A 1 101 ? -24.617 -2.901 24.800 1.00 58.00 101 VAL A CA 1
ATOM 725 C C . VAL A 1 101 ? -24.968 -2.175 26.101 1.00 58.00 101 VAL A C 1
ATOM 727 O O . VAL A 1 101 ? -24.334 -1.165 26.408 1.00 58.00 101 VAL A O 1
ATOM 730 N N . PRO A 1 102 ? -26.020 -2.596 26.832 1.00 45.94 102 PRO A N 1
ATOM 731 C CA . PRO A 1 102 ? -26.320 -2.017 28.132 1.00 45.94 102 PRO A CA 1
ATOM 732 C C . PRO A 1 102 ? -25.113 -2.218 29.046 1.00 45.94 102 PRO A C 1
ATOM 734 O O . PRO A 1 102 ? -24.565 -3.319 29.126 1.00 45.94 102 PRO A O 1
ATOM 737 N N . ALA A 1 103 ? -24.705 -1.141 29.717 1.00 55.09 103 ALA A N 1
ATOM 738 C CA . ALA A 1 103 ? -23.748 -1.192 30.809 1.00 55.09 103 ALA A CA 1
ATOM 739 C C . ALA A 1 103 ? -24.260 -2.207 31.842 1.00 55.09 103 ALA A C 1
ATOM 741 O O . ALA A 1 103 ? -25.260 -1.956 32.515 1.00 55.09 103 ALA A O 1
ATOM 742 N N . GLN A 1 104 ? -23.630 -3.380 31.901 1.00 48.66 104 GLN A N 1
ATOM 743 C CA . GLN A 1 104 ? -23.896 -4.335 32.966 1.00 48.66 104 GLN A CA 1
ATOM 744 C C . GLN A 1 104 ? -23.172 -3.835 34.216 1.00 48.66 104 GLN A C 1
ATOM 746 O O . GLN A 1 104 ? -21.960 -3.610 34.194 1.00 48.66 104 GLN A O 1
ATOM 751 N N . ALA A 1 105 ? -24.003 -3.563 35.221 1.00 42.56 105 ALA A N 1
ATOM 752 C CA . ALA A 1 105 ? -23.688 -3.121 36.571 1.00 42.56 105 ALA A CA 1
ATOM 753 C C . ALA A 1 105 ? -22.967 -4.193 37.398 1.00 42.56 105 ALA A C 1
ATOM 755 O O . ALA A 1 105 ? -23.123 -5.393 37.074 1.00 42.56 105 ALA A O 1
#